Protein AF-A0A968QUD0-F1 (afdb_monomer)

Mean predicted aligned error: 4.98 Å

Nearest PDB structures (foldseek):
  7tpj-assembly1_B  TM=6.759E-01  e=3.567E-02  Cupriavidus metallidurans

Structure (mmCIF, N/CA/C/O backbone):
data_AF-A0A968QUD0-F1
#
_entry.id   AF-A0A968QUD0-F1
#
loop_
_atom_site.group_PDB
_atom_site.id
_atom_site.type_symbol
_atom_site.label_atom_id
_atom_site.label_alt_id
_atom_site.label_comp_id
_atom_site.label_asym_id
_atom_site.label_entity_id
_atom_site.label_seq_id
_atom_site.pdbx_PDB_ins_code
_atom_site.Cartn_x
_atom_site.Cartn_y
_atom_site.Cartn_z
_atom_site.occupancy
_atom_site.B_iso_or_equiv
_atom_site.auth_seq_id
_atom_site.auth_comp_id
_atom_site.auth_asym_id
_atom_site.auth_atom_id
_atom_site.pdbx_PDB_model_num
ATOM 1 N N . MET A 1 1 ? 28.533 14.415 1.002 1.00 50.03 1 MET A N 1
ATOM 2 C CA . MET A 1 1 ? 27.430 14.114 1.948 1.00 50.03 1 MET A CA 1
ATOM 3 C C . MET A 1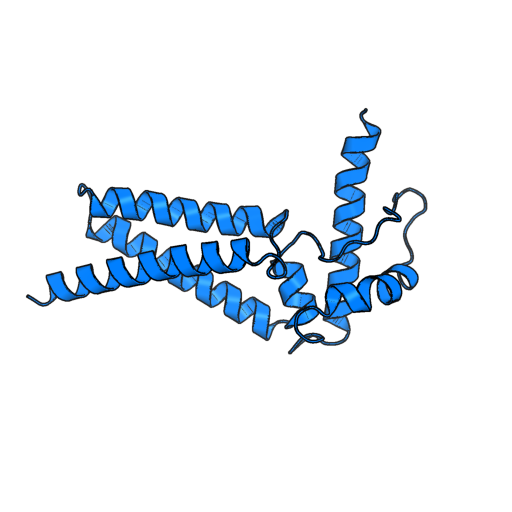 1 ? 26.073 14.521 1.366 1.00 50.03 1 MET A C 1
ATOM 5 O O . MET A 1 1 ? 25.171 13.699 1.386 1.00 50.03 1 MET A O 1
ATOM 9 N N . LEU A 1 2 ? 25.957 15.706 0.745 1.00 53.25 2 LEU A N 1
ATOM 10 C CA . LEU A 1 2 ? 24.760 16.147 0.001 1.00 53.25 2 LEU A CA 1
ATOM 11 C C . LEU A 1 2 ? 24.382 15.246 -1.196 1.00 53.25 2 LEU A C 1
ATOM 13 O O . LEU A 1 2 ? 23.203 14.974 -1.390 1.00 53.25 2 LEU A O 1
ATOM 17 N N . SER A 1 3 ? 25.363 14.692 -1.923 1.00 53.94 3 SER A N 1
ATOM 18 C CA . SER A 1 3 ? 25.121 13.777 -3.058 1.00 53.94 3 SER A CA 1
ATOM 19 C C . SER A 1 3 ? 24.382 12.486 -2.680 1.00 53.94 3 SER A C 1
ATOM 21 O O . SER A 1 3 ? 23.612 11.950 -3.471 1.00 53.94 3 SER A O 1
ATOM 23 N N . LYS A 1 4 ? 24.558 11.998 -1.443 1.00 53.47 4 LYS A N 1
ATOM 24 C CA . LYS A 1 4 ? 23.835 10.814 -0.954 1.00 53.47 4 LYS A CA 1
ATOM 25 C C . LYS A 1 4 ? 22.348 11.107 -0.754 1.00 53.47 4 LYS A C 1
ATOM 27 O O . LYS A 1 4 ? 21.528 10.239 -1.020 1.00 53.47 4 LYS A O 1
ATOM 32 N N . PHE A 1 5 ? 21.993 12.317 -0.317 1.00 55.78 5 PHE A N 1
ATOM 33 C CA . PHE A 1 5 ? 20.594 12.703 -0.129 1.00 55.78 5 PHE A CA 1
ATOM 34 C C . PHE A 1 5 ? 19.871 12.896 -1.459 1.00 55.78 5 PHE A C 1
ATOM 36 O O . PHE A 1 5 ? 18.734 12.455 -1.589 1.00 55.78 5 PHE A O 1
ATOM 43 N N . THR A 1 6 ? 20.527 13.484 -2.460 1.00 56.50 6 THR A N 1
ATOM 44 C CA . THR A 1 6 ? 19.947 13.614 -3.805 1.00 56.50 6 THR A CA 1
ATOM 45 C C . THR A 1 6 ? 19.797 12.252 -4.489 1.00 56.50 6 THR A C 1
ATOM 47 O O . THR A 1 6 ? 18.758 11.994 -5.091 1.00 56.50 6 THR A O 1
ATOM 50 N N . GLY A 1 7 ? 20.773 11.352 -4.318 1.00 60.28 7 GLY A N 1
ATOM 51 C CA . GLY A 1 7 ? 20.775 10.023 -4.942 1.00 60.28 7 GLY A CA 1
ATOM 52 C C . GLY A 1 7 ? 19.692 9.061 -4.431 1.00 60.28 7 GLY A C 1
ATOM 53 O O . GLY A 1 7 ? 19.195 8.232 -5.193 1.00 60.28 7 GLY A O 1
ATOM 54 N N . ILE A 1 8 ? 19.274 9.163 -3.160 1.00 63.91 8 ILE A N 1
ATOM 55 C CA . ILE A 1 8 ? 18.245 8.268 -2.587 1.00 63.91 8 ILE A CA 1
ATOM 56 C C . ILE A 1 8 ? 16.893 8.468 -3.280 1.00 63.91 8 ILE A C 1
ATOM 58 O O . ILE A 1 8 ? 16.220 7.495 -3.627 1.00 63.91 8 ILE A O 1
ATOM 62 N N . TRP A 1 9 ? 16.495 9.723 -3.490 1.00 64.88 9 TRP A N 1
ATOM 63 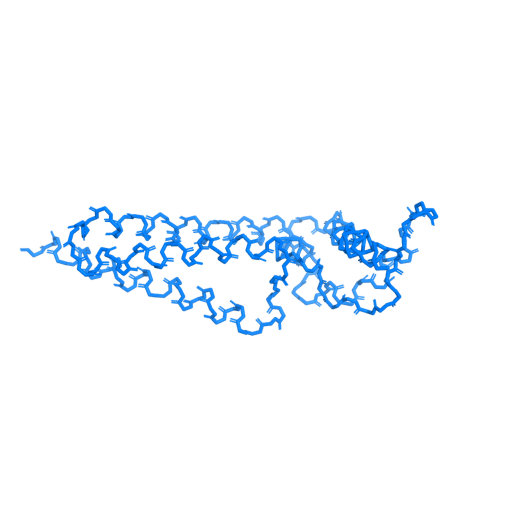C CA . TRP A 1 9 ? 15.208 10.046 -4.102 1.00 64.88 9 TRP A CA 1
ATOM 64 C C . TRP A 1 9 ? 15.192 9.717 -5.595 1.00 64.88 9 TRP A C 1
ATOM 66 O O . TRP A 1 9 ? 14.224 9.122 -6.066 1.00 64.88 9 TRP A O 1
ATOM 76 N N . THR A 1 10 ? 16.270 10.014 -6.330 1.00 70.81 10 THR A N 1
ATOM 77 C CA . THR A 1 10 ? 16.370 9.664 -7.758 1.00 70.81 10 THR A CA 1
ATOM 78 C C . THR A 1 10 ? 16.332 8.154 -7.973 1.00 70.81 10 THR A C 1
ATOM 80 O O . THR A 1 10 ? 15.644 7.682 -8.874 1.00 70.81 10 THR A O 1
ATOM 83 N N . THR A 1 11 ? 16.975 7.387 -7.092 1.00 79.38 11 THR A N 1
ATOM 84 C CA . THR A 1 11 ? 16.986 5.921 -7.151 1.00 79.38 11 THR A CA 1
ATOM 85 C C . THR A 1 11 ? 15.590 5.321 -6.939 1.00 79.38 11 THR A C 1
ATOM 87 O O . THR A 1 11 ? 15.153 4.480 -7.724 1.00 79.38 11 THR A O 1
ATOM 90 N N . ARG A 1 12 ? 14.837 5.784 -5.928 1.00 87.75 12 ARG A N 1
ATOM 91 C CA . ARG A 1 12 ? 13.465 5.298 -5.673 1.00 87.75 12 ARG A CA 1
ATOM 92 C C . ARG A 1 12 ? 12.507 5.650 -6.811 1.00 87.75 12 ARG A C 1
ATOM 94 O O . ARG A 1 12 ? 11.694 4.815 -7.197 1.00 87.75 12 ARG A O 1
ATOM 101 N N . LEU A 1 13 ? 12.642 6.842 -7.398 1.00 89.25 13 LEU A N 1
ATOM 102 C CA . LEU A 1 13 ? 11.854 7.232 -8.570 1.00 89.25 13 LEU A CA 1
ATOM 103 C C . LEU A 1 13 ? 12.084 6.286 -9.754 1.00 89.25 13 LEU A C 1
ATOM 105 O O . LEU A 1 13 ? 11.121 5.918 -10.423 1.00 89.25 13 LEU A O 1
ATOM 109 N N . VAL A 1 14 ? 13.323 5.842 -9.992 1.00 91.62 14 VAL A N 1
ATOM 110 C CA . VAL A 1 14 ? 13.614 4.844 -11.035 1.00 91.62 14 VAL A CA 1
ATOM 111 C C . VAL A 1 14 ? 12.882 3.533 -10.753 1.00 91.62 14 VAL A C 1
ATOM 113 O O . VAL A 1 14 ? 12.270 2.975 -11.661 1.00 91.62 14 VAL A O 1
ATOM 116 N N . TYR A 1 15 ? 12.861 3.066 -9.505 1.00 94.06 15 TYR A N 1
ATOM 117 C CA . TYR A 1 15 ? 12.124 1.855 -9.132 1.00 94.06 15 TYR A CA 1
ATOM 118 C C . TYR A 1 15 ? 10.614 1.993 -9.362 1.00 94.06 1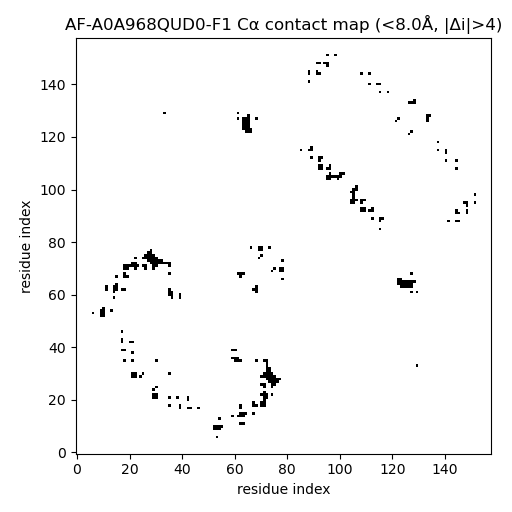5 TYR A C 1
ATOM 120 O O . TYR A 1 15 ? 9.971 1.081 -9.883 1.00 94.06 15 TYR A O 1
ATOM 128 N N . TRP A 1 16 ? 10.045 3.158 -9.051 1.00 95.38 16 TRP A N 1
ATOM 129 C CA . TRP A 1 16 ? 8.629 3.435 -9.299 1.00 95.38 16 TRP A CA 1
ATOM 130 C C . TRP A 1 16 ? 8.317 3.514 -10.793 1.00 95.38 16 TRP A C 1
ATOM 132 O O . TRP A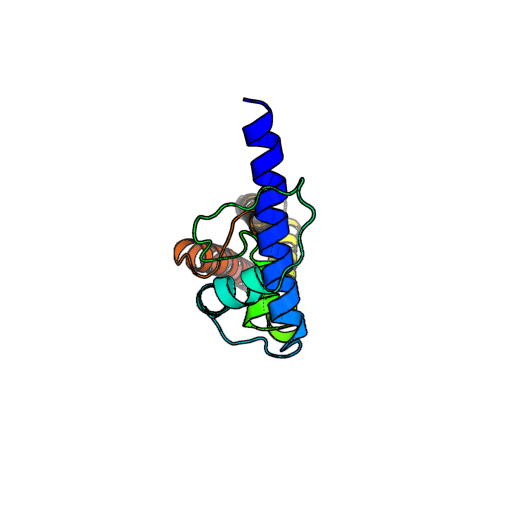 1 16 ? 7.290 3.002 -11.229 1.00 95.38 16 TRP A O 1
ATOM 142 N N . LEU A 1 17 ? 9.217 4.085 -11.599 1.00 95.12 17 LEU A N 1
ATOM 143 C CA . LEU A 1 17 ? 9.091 4.093 -13.058 1.00 95.12 17 LEU A CA 1
ATOM 144 C C . LEU A 1 17 ? 9.148 2.677 -13.643 1.00 95.12 17 LEU A C 1
ATOM 146 O O . LEU A 1 17 ? 8.390 2.373 -14.564 1.00 95.12 17 LEU A O 1
ATOM 150 N N . ILE A 1 18 ? 10.003 1.804 -13.107 1.00 95.88 18 ILE A N 1
ATOM 151 C CA . ILE A 1 18 ? 10.055 0.388 -13.495 1.00 95.88 18 ILE A CA 1
ATOM 152 C C . ILE A 1 18 ? 8.725 -0.298 -13.166 1.00 95.88 18 ILE A C 1
ATOM 154 O O . ILE A 1 18 ? 8.125 -0.897 -14.057 1.00 95.88 18 ILE A O 1
ATOM 158 N N . ALA A 1 19 ? 8.232 -0.160 -11.930 1.00 97.56 19 ALA A N 1
ATOM 159 C CA . ALA A 1 19 ? 6.942 -0.717 -11.512 1.00 97.56 19 ALA A CA 1
ATOM 160 C C . ALA A 1 19 ? 5.799 -0.220 -12.407 1.00 97.56 19 ALA A C 1
ATOM 162 O O . ALA A 1 19 ? 4.987 -1.008 -12.886 1.00 97.56 19 ALA A O 1
ATOM 163 N N . TRP A 1 20 ? 5.790 1.078 -12.716 1.00 97.94 20 TRP A N 1
ATOM 164 C CA . TRP A 1 20 ? 4.817 1.683 -13.615 1.00 97.94 20 TRP A CA 1
ATOM 165 C C . TRP A 1 20 ? 4.865 1.080 -15.023 1.00 97.94 20 TRP A C 1
ATOM 167 O O . TRP A 1 20 ? 3.828 0.779 -15.608 1.00 97.94 20 TRP A O 1
ATOM 177 N N . LYS A 1 21 ? 6.060 0.850 -15.580 1.00 97.69 21 LYS A N 1
ATOM 178 C CA . LYS A 1 21 ? 6.202 0.202 -16.893 1.00 97.69 21 LYS A CA 1
ATOM 179 C C . LYS A 1 21 ? 5.746 -1.258 -16.880 1.00 97.69 21 LYS A C 1
ATOM 181 O O . LYS A 1 21 ? 5.148 -1.686 -17.863 1.00 97.69 21 LYS A O 1
ATOM 186 N N . ILE A 1 22 ? 5.993 -1.992 -15.793 1.00 98.00 22 ILE A N 1
ATOM 187 C CA . ILE A 1 22 ? 5.473 -3.356 -15.610 1.00 98.00 22 ILE A CA 1
ATOM 188 C C . ILE A 1 22 ? 3.939 -3.332 -15.564 1.00 98.00 22 ILE A C 1
ATOM 190 O O . ILE A 1 22 ? 3.296 -4.089 -16.288 1.00 98.00 22 ILE A O 1
ATOM 194 N N . PHE A 1 23 ? 3.351 -2.417 -14.788 1.00 98.44 23 PHE A N 1
ATOM 195 C CA . PHE A 1 23 ? 1.900 -2.221 -14.717 1.00 98.44 23 PHE A CA 1
ATOM 196 C C . PHE A 1 23 ? 1.284 -1.953 -16.095 1.00 98.44 23 PHE A C 1
ATOM 198 O O . PHE A 1 23 ? 0.316 -2.610 -16.470 1.00 98.44 23 PHE A O 1
ATOM 205 N N . LEU A 1 24 ? 1.863 -1.038 -16.882 1.00 98.00 24 LEU A N 1
ATOM 206 C CA . LEU A 1 24 ? 1.344 -0.699 -18.212 1.00 98.00 24 LEU A CA 1
ATOM 207 C C . LEU A 1 24 ? 1.314 -1.892 -19.182 1.00 98.00 24 LEU A C 1
ATOM 209 O O . LEU A 1 24 ? 0.542 -1.869 -20.137 1.00 98.00 24 LEU A O 1
ATOM 213 N N . ASN A 1 25 ? 2.128 -2.925 -18.951 1.00 97.69 25 ASN A N 1
ATOM 214 C CA . ASN A 1 25 ? 2.106 -4.145 -19.755 1.00 97.69 25 ASN A CA 1
ATOM 215 C C . ASN A 1 25 ? 0.927 -5.070 -19.402 1.00 97.69 25 ASN A C 1
ATOM 217 O O . ASN A 1 25 ? 0.419 -5.764 -20.279 1.00 97.69 25 ASN A O 1
ATOM 221 N N . SER A 1 26 ? 0.488 -5.076 -18.140 1.00 97.25 26 SER A N 1
ATOM 222 C CA . SER A 1 26 ? -0.590 -5.943 -17.642 1.00 97.25 26 SER A CA 1
ATOM 223 C C . SER A 1 26 ? -1.484 -5.196 -16.633 1.00 97.25 26 SER A C 1
ATOM 225 O O . SER A 1 26 ? -1.466 -5.504 -15.443 1.00 97.25 26 SER A O 1
ATOM 227 N N . PRO A 1 27 ? -2.292 -4.210 -17.064 1.00 98.12 27 PRO A N 1
ATOM 228 C CA . PRO A 1 27 ? -2.891 -3.232 -16.149 1.00 98.12 27 PRO A CA 1
ATOM 229 C C . PRO A 1 27 ? -4.011 -3.780 -15.254 1.00 98.12 27 PRO A C 1
ATOM 231 O O . PRO A 1 27 ? -4.278 -3.228 -14.188 1.00 98.12 27 PRO A O 1
ATOM 234 N N . PHE A 1 28 ? -4.693 -4.851 -15.664 1.00 97.88 28 PHE A N 1
ATOM 235 C CA . PHE A 1 28 ? -5.862 -5.350 -14.935 1.00 97.88 28 PHE A CA 1
ATOM 236 C C . PHE A 1 28 ? -5.486 -6.250 -13.759 1.00 97.88 28 PHE A C 1
ATOM 238 O O . PHE A 1 28 ? -5.752 -5.895 -12.614 1.00 97.88 28 PHE A O 1
ATOM 245 N N . LEU A 1 29 ? -4.858 -7.391 -14.056 1.00 97.25 29 LEU A N 1
ATOM 246 C CA . LEU A 1 29 ? -4.481 -8.415 -13.075 1.00 97.25 29 LEU A CA 1
ATOM 247 C C . LEU A 1 29 ? -2.992 -8.381 -12.711 1.00 97.25 29 LEU A C 1
ATOM 249 O O . LEU A 1 29 ? -2.547 -9.191 -11.904 1.00 97.25 29 LEU A O 1
ATOM 253 N N . GLY A 1 30 ? -2.223 -7.461 -13.299 1.00 97.81 30 GLY A N 1
ATOM 254 C CA . GLY A 1 30 ? -0.785 -7.387 -13.093 1.00 97.81 30 GLY A CA 1
ATOM 255 C C . GLY A 1 30 ? -0.031 -8.527 -13.767 1.00 97.81 30 GLY A C 1
ATOM 256 O O . GLY A 1 30 ? -0.545 -9.240 -14.631 1.00 97.81 30 GLY A O 1
ATOM 257 N N . SER A 1 31 ? 1.236 -8.659 -13.394 1.00 97.69 31 SER A N 1
ATOM 258 C CA . SER A 1 31 ? 2.142 -9.681 -13.925 1.00 97.69 31 SER A CA 1
ATOM 259 C C . SER A 1 31 ? 2.252 -10.937 -13.047 1.00 97.69 31 SER A C 1
ATOM 261 O O . SER A 1 31 ? 2.928 -11.879 -13.448 1.00 97.69 31 SER A O 1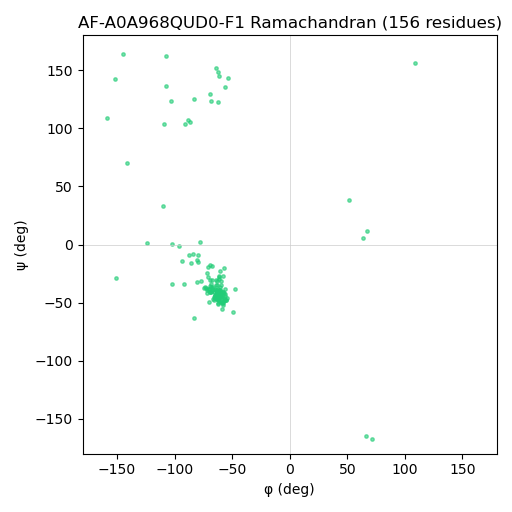
ATOM 263 N N . GLY A 1 32 ? 1.563 -10.974 -11.904 1.00 96.69 32 GLY A N 1
ATOM 264 C CA . GLY A 1 32 ? 1.598 -12.036 -10.896 1.00 96.69 32 GLY A CA 1
ATOM 265 C C . GLY A 1 32 ? 2.314 -11.601 -9.604 1.00 96.69 32 GLY A C 1
ATOM 266 O O . GLY A 1 32 ? 3.144 -10.698 -9.644 1.00 96.69 32 GLY A O 1
ATOM 267 N N . PRO A 1 33 ? 2.035 -12.219 -8.440 1.00 94.06 33 PRO A N 1
ATOM 268 C CA . PRO A 1 33 ? 2.757 -11.918 -7.200 1.00 94.06 33 PRO A CA 1
ATOM 269 C C . PRO A 1 33 ? 4.260 -12.233 -7.288 1.00 94.06 33 PRO A C 1
ATOM 271 O O . PRO A 1 33 ? 4.644 -13.234 -7.891 1.00 94.06 33 PRO A O 1
ATOM 274 N N . HIS A 1 34 ? 5.096 -11.425 -6.627 1.00 93.12 34 HIS A N 1
ATOM 275 C CA . HIS A 1 34 ? 6.568 -11.513 -6.584 1.00 93.12 34 HIS A CA 1
ATOM 276 C C . HIS A 1 34 ? 7.304 -11.307 -7.924 1.00 93.12 34 HIS A C 1
ATOM 278 O O . HIS A 1 34 ? 8.535 -11.446 -7.988 1.00 93.12 34 HIS A O 1
ATOM 284 N N . THR A 1 35 ? 6.609 -10.958 -9.006 1.00 96.56 35 THR A N 1
ATOM 285 C CA . THR A 1 35 ? 7.222 -10.839 -10.336 1.00 96.56 35 THR A CA 1
ATOM 286 C C . THR A 1 35 ? 7.986 -9.543 -10.555 1.00 96.56 35 THR A C 1
ATOM 288 O O . THR A 1 35 ? 8.795 -9.492 -11.486 1.00 96.56 35 THR A O 1
ATOM 291 N N . TYR A 1 36 ? 7.812 -8.513 -9.715 1.00 97.38 36 TYR A N 1
ATOM 292 C CA . TYR A 1 36 ? 8.579 -7.272 -9.848 1.00 97.38 36 TYR A CA 1
ATOM 293 C C . TYR A 1 36 ? 10.082 -7.570 -9.845 1.00 97.38 36 TYR A C 1
ATOM 295 O O . TYR A 1 36 ? 10.812 -7.116 -10.724 1.00 97.38 36 TYR A O 1
ATOM 303 N N . SER A 1 37 ? 10.526 -8.408 -8.905 1.00 95.19 37 SER A N 1
ATOM 304 C CA . SER A 1 37 ? 11.924 -8.817 -8.753 1.00 95.19 37 SER A CA 1
ATOM 305 C C . SER A 1 37 ? 12.486 -9.484 -10.021 1.00 95.19 37 SER A C 1
ATOM 307 O O . SER A 1 37 ? 13.601 -9.186 -10.448 1.00 95.19 37 SER A O 1
ATOM 309 N N . THR A 1 38 ? 11.693 -10.338 -10.674 1.00 95.75 38 THR A N 1
ATOM 310 C CA . THR A 1 38 ? 12.068 -11.047 -11.906 1.00 95.75 38 THR A CA 1
ATOM 311 C C . THR A 1 38 ? 12.092 -10.116 -13.119 1.00 95.75 38 THR A C 1
ATOM 313 O O . THR A 1 38 ? 12.952 -10.234 -13.992 1.00 95.75 38 THR A O 1
ATOM 316 N N . LEU A 1 39 ? 11.156 -9.169 -13.184 1.00 96.50 39 LEU A N 1
ATOM 317 C CA . LEU A 1 39 ? 11.006 -8.247 -14.310 1.00 96.50 39 LEU A CA 1
ATOM 318 C C . LEU A 1 39 ? 11.898 -7.004 -14.195 1.00 96.50 39 LEU A C 1
ATOM 320 O O . LEU A 1 39 ? 12.137 -6.338 -15.206 1.00 96.50 39 LEU A O 1
ATOM 324 N N . TYR A 1 40 ? 12.432 -6.720 -13.005 1.00 95.06 40 TYR A N 1
ATOM 325 C CA . TYR A 1 40 ? 13.210 -5.523 -12.695 1.00 95.06 40 TYR A CA 1
ATOM 326 C C . TYR A 1 40 ? 14.316 -5.250 -13.718 1.00 95.06 40 TYR A C 1
ATOM 328 O O . TYR A 1 40 ? 14.302 -4.203 -14.361 1.00 95.06 40 TYR A O 1
ATOM 336 N N . THR A 1 41 ? 15.241 -6.192 -13.930 1.00 92.94 41 THR A N 1
ATOM 337 C CA . THR A 1 41 ? 16.386 -5.997 -14.839 1.00 92.94 41 THR A CA 1
ATOM 338 C C . THR A 1 41 ? 15.934 -5.778 -16.283 1.00 92.94 41 THR A C 1
ATOM 340 O O . THR A 1 41 ? 16.440 -4.892 -16.972 1.00 92.94 41 THR A O 1
ATOM 343 N N . THR A 1 42 ? 14.930 -6.535 -16.731 1.00 94.69 42 THR A N 1
ATOM 344 C CA . THR A 1 42 ? 14.373 -6.424 -18.085 1.00 94.69 42 THR A CA 1
ATOM 345 C C . THR A 1 42 ? 13.792 -5.038 -18.340 1.00 94.69 42 THR A C 1
ATOM 347 O O . THR A 1 42 ? 14.032 -4.452 -19.394 1.00 94.69 42 THR A O 1
ATOM 350 N N . TYR A 1 43 ? 13.032 -4.496 -17.389 1.00 94.75 43 TYR A N 1
ATOM 351 C CA . TYR A 1 43 ? 12.413 -3.179 -17.534 1.00 94.75 43 TYR A CA 1
ATOM 352 C C . TYR A 1 43 ? 13.380 -2.032 -17.235 1.00 94.75 43 TYR A C 1
ATOM 354 O O . TYR A 1 43 ? 13.311 -1.011 -17.915 1.00 94.75 43 TYR A O 1
ATOM 362 N N . LYS A 1 44 ? 14.335 -2.214 -16.314 1.00 92.38 44 LYS A N 1
ATOM 363 C CA . LYS A 1 44 ? 15.444 -1.278 -16.074 1.00 92.38 44 LYS A CA 1
ATOM 364 C C . LYS A 1 44 ? 16.228 -1.017 -17.361 1.00 92.38 44 LYS A C 1
ATOM 366 O O . LYS A 1 44 ? 16.423 0.136 -17.723 1.00 92.38 44 LYS A O 1
ATOM 371 N N . ASN A 1 45 ? 16.588 -2.068 -18.099 1.00 90.50 45 ASN A N 1
ATOM 372 C CA . ASN A 1 45 ? 17.349 -1.947 -19.349 1.00 90.50 45 ASN A CA 1
ATOM 373 C C . ASN A 1 45 ? 16.553 -1.309 -20.501 1.00 90.50 45 ASN A C 1
ATOM 375 O O . ASN A 1 45 ? 17.143 -0.852 -21.476 1.00 90.50 45 ASN A O 1
ATOM 379 N N . LYS A 1 46 ? 15.219 -1.269 -20.401 1.00 90.94 46 LYS A N 1
ATOM 380 C CA . LYS A 1 46 ? 14.337 -0.597 -21.371 1.00 90.94 46 LYS A CA 1
ATOM 381 C C . LYS A 1 46 ? 14.115 0.885 -21.056 1.00 90.94 46 LYS A C 1
ATOM 383 O O . LYS A 1 46 ? 13.493 1.582 -21.857 1.00 90.94 46 LYS A O 1
ATOM 388 N N . LEU A 1 47 ? 14.550 1.373 -19.892 1.00 88.31 47 LEU A N 1
ATOM 389 C CA . LEU A 1 47 ? 14.369 2.770 -19.511 1.00 88.31 47 LEU A CA 1
ATOM 390 C C . LEU A 1 47 ? 15.469 3.648 -20.107 1.00 88.31 47 LEU A C 1
ATOM 392 O O . LEU A 1 47 ? 16.654 3.453 -19.855 1.00 88.31 47 LEU A O 1
ATOM 396 N N . TYR A 1 48 ? 15.052 4.683 -20.832 1.00 86.56 48 TYR A N 1
ATOM 397 C CA . TYR A 1 48 ? 15.924 5.788 -21.212 1.00 86.56 48 TYR A CA 1
ATOM 398 C C . TYR A 1 48 ? 15.892 6.837 -20.104 1.00 86.56 48 TYR A C 1
ATOM 400 O O . TYR A 1 48 ? 14.889 7.531 -19.929 1.00 86.56 48 TYR A O 1
ATOM 408 N N . LEU A 1 49 ? 16.980 6.935 -19.342 1.00 83.25 49 LEU A N 1
ATOM 409 C CA . LEU A 1 49 ? 17.113 7.892 -18.247 1.00 83.25 49 LEU A CA 1
ATOM 410 C C . LEU A 1 49 ? 18.088 9.014 -18.639 1.00 83.25 49 LEU A C 1
ATOM 412 O O . LEU A 1 49 ? 19.139 8.736 -19.223 1.00 83.25 49 LEU A O 1
ATOM 416 N N . PRO A 1 50 ? 17.767 10.286 -18.342 1.00 81.12 50 PRO A N 1
ATOM 417 C CA . PRO A 1 50 ? 18.718 11.381 -18.477 1.00 81.12 50 PRO A CA 1
ATOM 418 C C . PRO A 1 50 ? 20.022 11.108 -17.715 1.00 81.12 50 PRO A C 1
ATOM 420 O O . PRO A 1 50 ? 19.990 10.584 -16.606 1.00 81.12 50 PRO A O 1
ATOM 423 N N . LYS A 1 51 ? 21.167 11.537 -18.266 1.00 79.31 51 LYS A N 1
ATOM 424 C CA . LYS A 1 51 ? 22.510 11.287 -17.693 1.00 79.31 51 LYS A CA 1
ATOM 425 C C . LYS A 1 51 ? 22.713 11.792 -16.257 1.00 79.31 51 LYS A C 1
ATOM 427 O O . LYS A 1 51 ? 23.641 11.355 -15.594 1.00 79.31 51 LYS A O 1
ATOM 432 N N . TRP A 1 52 ? 21.890 12.735 -15.801 1.00 77.88 52 TRP A N 1
ATOM 433 C CA . TRP A 1 52 ? 21.948 13.288 -14.446 1.00 77.88 52 TRP A CA 1
ATOM 434 C C . TRP A 1 52 ? 21.198 12.437 -13.408 1.00 77.88 52 TRP A C 1
ATOM 436 O O . TRP A 1 52 ? 21.288 12.719 -12.216 1.00 77.88 52 TRP A O 1
ATOM 446 N N . ILE A 1 53 ? 20.453 11.412 -13.839 1.00 76.69 53 ILE A N 1
ATOM 447 C CA . ILE A 1 53 ? 19.821 10.446 -12.942 1.00 76.69 53 ILE A CA 1
ATOM 448 C C . ILE A 1 53 ? 20.831 9.342 -12.651 1.00 76.69 53 ILE A C 1
ATOM 450 O O . ILE A 1 53 ? 21.079 8.472 -13.485 1.00 76.69 53 ILE A O 1
ATOM 454 N N . GLU A 1 54 ? 21.392 9.364 -11.445 1.00 71.75 54 GLU A N 1
ATOM 455 C CA . GLU A 1 54 ? 22.149 8.227 -10.934 1.00 71.75 54 GLU A CA 1
ATOM 456 C C . GLU A 1 54 ? 21.193 7.061 -10.676 1.00 71.75 54 GLU A C 1
ATOM 458 O O . GLU A 1 54 ? 20.206 7.188 -9.943 1.00 71.75 54 GLU A O 1
ATOM 463 N N . VAL A 1 55 ? 21.491 5.928 -11.307 1.00 73.94 55 VAL A N 1
ATOM 464 C CA . VAL A 1 55 ? 20.775 4.675 -11.104 1.00 73.94 55 VAL A CA 1
ATOM 465 C C . VAL A 1 55 ? 21.632 3.800 -10.219 1.00 73.94 55 VAL A C 1
ATOM 467 O O . VAL A 1 55 ? 22.768 3.488 -10.565 1.00 73.94 55 VAL A O 1
ATOM 470 N N . ASP A 1 56 ? 21.075 3.364 -9.099 1.00 75.75 56 ASP A N 1
ATOM 471 C CA . ASP A 1 56 ? 21.727 2.355 -8.281 1.00 75.75 56 ASP A CA 1
ATOM 472 C C . ASP A 1 56 ? 21.877 1.056 -9.090 1.00 75.75 56 ASP A C 1
ATOM 474 O O . ASP A 1 56 ? 20.914 0.495 -9.635 1.00 75.75 56 ASP A O 1
ATOM 478 N N . GLU A 1 57 ? 23.117 0.592 -9.228 1.00 76.44 57 GLU A N 1
ATOM 479 C CA . GLU A 1 57 ? 23.416 -0.656 -9.927 1.00 76.44 57 GLU A CA 1
ATOM 480 C C . GLU A 1 57 ? 22.965 -1.880 -9.133 1.00 76.44 57 GLU A C 1
ATOM 482 O O . GLU A 1 57 ? 22.749 -2.942 -9.720 1.00 76.44 57 GLU A O 1
ATOM 487 N N . ARG A 1 58 ? 22.744 -1.729 -7.822 1.00 81.06 58 ARG A N 1
ATOM 488 C CA . ARG A 1 58 ? 22.264 -2.812 -6.971 1.00 81.06 58 ARG A CA 1
ATOM 489 C C . ARG A 1 58 ? 20.881 -3.285 -7.412 1.00 81.06 58 ARG A C 1
ATOM 491 O O . ARG A 1 58 ? 20.036 -2.542 -7.919 1.00 81.06 58 ARG A O 1
ATOM 498 N N . PHE A 1 59 ? 20.658 -4.573 -7.198 1.00 84.62 59 PHE A N 1
ATOM 499 C CA . PHE A 1 59 ? 19.363 -5.191 -7.411 1.00 84.62 59 PHE A CA 1
ATOM 500 C C . PHE A 1 59 ? 18.362 -4.698 -6.359 1.00 84.62 59 PHE A C 1
ATOM 502 O O . PHE A 1 59 ? 18.644 -4.755 -5.161 1.00 84.62 59 PHE A O 1
ATOM 509 N N . ALA A 1 60 ? 17.195 -4.239 -6.814 1.00 89.94 60 ALA A N 1
ATOM 510 C CA . ALA A 1 60 ? 16.090 -3.820 -5.962 1.00 89.94 60 ALA A CA 1
ATOM 511 C C . ALA A 1 60 ? 14.953 -4.851 -6.074 1.00 89.94 60 ALA A C 1
ATOM 513 O O . ALA A 1 60 ? 14.249 -4.864 -7.083 1.00 89.94 60 ALA A O 1
ATOM 514 N N . PRO A 1 61 ? 14.771 -5.733 -5.076 1.00 92.94 61 PRO A N 1
ATOM 515 C CA . PRO A 1 61 ? 13.759 -6.790 -5.140 1.00 92.94 61 PRO A CA 1
ATOM 516 C C . PRO A 1 61 ? 12.308 -6.289 -5.110 1.00 92.94 61 PRO A C 1
ATOM 518 O O . PRO A 1 61 ? 11.421 -7.031 -5.514 1.00 92.94 61 PRO A O 1
ATOM 521 N N . TRP A 1 62 ? 12.057 -5.052 -4.670 1.00 95.75 62 TRP A N 1
ATOM 522 C CA . TRP A 1 62 ? 10.740 -4.401 -4.673 1.00 95.75 62 TRP A CA 1
ATOM 523 C C . TRP A 1 62 ? 10.890 -2.892 -4.947 1.00 95.75 62 TRP A C 1
ATOM 525 O O . TRP A 1 62 ? 11.992 -2.351 -4.812 1.00 95.75 62 TRP A O 1
ATOM 535 N N . PRO A 1 63 ? 9.814 -2.170 -5.316 1.00 95.81 63 PRO A N 1
ATOM 536 C CA . PRO A 1 63 ? 9.908 -0.759 -5.697 1.00 95.81 63 PRO A CA 1
ATOM 537 C C . PRO A 1 63 ? 10.041 0.218 -4.520 1.00 95.81 63 PRO A C 1
ATOM 539 O O . PRO A 1 63 ? 10.059 1.429 -4.720 1.00 95.81 63 PRO A O 1
ATOM 542 N N . HIS A 1 64 ? 10.110 -0.284 -3.287 1.00 95.44 64 HIS A N 1
ATOM 543 C CA . HIS A 1 64 ? 10.005 0.507 -2.058 1.00 95.44 64 HIS A CA 1
ATOM 544 C C . HIS A 1 64 ? 8.772 1.426 -2.023 1.00 95.44 64 HIS A C 1
ATOM 546 O O . HIS A 1 64 ? 8.838 2.575 -1.599 1.00 95.44 64 HIS A O 1
ATOM 552 N N . ASN A 1 65 ? 7.653 0.928 -2.534 1.00 97.38 65 ASN A N 1
ATOM 553 C CA . ASN A 1 65 ? 6.343 1.551 -2.449 1.00 97.38 65 ASN A CA 1
ATOM 554 C C . ASN A 1 65 ? 5.327 0.434 -2.667 1.00 97.38 65 ASN A C 1
ATOM 556 O O . ASN A 1 65 ? 5.207 -0.091 -3.776 1.00 97.38 65 ASN A O 1
ATOM 560 N N . LEU A 1 66 ? 4.624 0.056 -1.604 1.00 98.31 66 LEU A N 1
ATOM 561 C CA . LEU A 1 66 ? 3.718 -1.087 -1.606 1.00 98.31 66 LEU A CA 1
ATOM 562 C C . LEU A 1 66 ? 2.603 -0.918 -2.644 1.00 98.31 66 LEU A C 1
ATOM 564 O O . LEU A 1 66 ? 2.190 -1.886 -3.272 1.00 98.31 66 LEU A O 1
ATOM 568 N N . TYR A 1 67 ? 2.135 0.310 -2.872 1.00 98.44 67 TYR A N 1
ATOM 569 C CA . TYR A 1 67 ? 1.093 0.568 -3.864 1.00 98.44 67 TYR A CA 1
ATOM 570 C C . TYR A 1 67 ? 1.603 0.332 -5.285 1.00 98.44 67 TYR A C 1
ATOM 572 O O . TYR A 1 67 ? 0.895 -0.265 -6.088 1.00 98.44 67 TYR A O 1
ATOM 580 N N . MET A 1 68 ? 2.840 0.741 -5.587 1.00 98.25 68 MET A N 1
ATOM 581 C CA . MET A 1 68 ? 3.477 0.466 -6.881 1.00 98.25 68 MET A CA 1
ATOM 582 C C . MET A 1 68 ? 3.790 -1.022 -7.067 1.00 98.25 68 MET A C 1
ATOM 584 O O . MET A 1 68 ? 3.641 -1.533 -8.173 1.00 98.25 68 MET A O 1
ATOM 588 N N . GLU A 1 69 ? 4.190 -1.717 -5.999 1.00 98.38 69 GLU A N 1
ATOM 589 C CA . GLU A 1 69 ? 4.392 -3.173 -5.999 1.00 98.38 69 GLU A CA 1
ATOM 590 C C . GLU A 1 69 ? 3.093 -3.891 -6.375 1.00 98.38 69 GLU A C 1
ATOM 592 O O . GLU A 1 69 ? 3.044 -4.602 -7.376 1.00 98.38 69 GLU A O 1
ATOM 597 N N . ILE A 1 70 ? 2.011 -3.614 -5.644 1.00 98.44 70 ILE A N 1
ATOM 598 C CA . ILE A 1 70 ? 0.694 -4.202 -5.903 1.00 98.44 70 ILE A CA 1
ATOM 599 C C . ILE A 1 70 ? 0.177 -3.822 -7.288 1.00 98.44 70 ILE A C 1
ATOM 601 O O . ILE A 1 70 ? -0.380 -4.667 -7.981 1.00 98.44 70 ILE A O 1
ATOM 605 N N . LEU A 1 71 ? 0.389 -2.585 -7.733 1.00 98.25 71 LEU A N 1
ATOM 606 C CA . LEU A 1 71 ? -0.043 -2.150 -9.056 1.00 98.25 71 LEU A CA 1
ATOM 607 C C . LEU A 1 71 ? 0.704 -2.889 -10.183 1.00 98.25 71 LEU A C 1
ATOM 609 O O . LEU A 1 71 ? 0.082 -3.289 -11.164 1.00 98.25 71 LEU A O 1
ATOM 613 N N . ALA A 1 72 ? 2.013 -3.116 -10.051 1.00 98.38 72 ALA A N 1
ATOM 614 C CA . ALA A 1 72 ? 2.809 -3.854 -11.037 1.00 98.38 72 ALA A CA 1
ATOM 615 C C . ALA A 1 72 ? 2.492 -5.364 -11.057 1.00 98.38 72 ALA A C 1
ATOM 617 O O . ALA A 1 72 ? 2.455 -5.999 -12.117 1.00 98.38 72 ALA A O 1
ATOM 618 N N . GLU A 1 73 ? 2.266 -5.946 -9.882 1.00 98.50 73 GLU A N 1
ATOM 619 C CA . GLU A 1 73 ? 2.127 -7.394 -9.702 1.00 98.50 73 GLU A CA 1
ATOM 620 C C . GLU A 1 73 ? 0.680 -7.879 -9.793 1.00 98.50 73 GLU A C 1
ATOM 622 O O . GLU A 1 73 ? 0.427 -8.955 -10.322 1.00 98.50 73 GLU A O 1
ATOM 627 N N . GLN A 1 74 ? -0.280 -7.080 -9.332 1.00 98.44 74 GLN A N 1
ATOM 628 C CA . GLN A 1 74 ? -1.696 -7.453 -9.224 1.00 98.44 74 GLN A CA 1
ATOM 629 C C . GLN A 1 74 ? -2.637 -6.487 -9.966 1.00 98.44 74 GLN A C 1
ATOM 631 O O . GLN A 1 74 ? -3.858 -6.668 -9.952 1.00 98.44 74 GLN A O 1
ATOM 636 N N . GLY A 1 75 ? -2.085 -5.463 -10.625 1.00 98.44 75 GLY A N 1
ATOM 637 C CA . GLY A 1 75 ? -2.838 -4.515 -11.437 1.00 98.44 75 GLY A CA 1
ATOM 638 C C . GLY A 1 75 ? -3.794 -3.643 -10.627 1.00 98.44 75 GLY A C 1
ATOM 639 O O . GLY A 1 75 ? -3.722 -3.534 -9.398 1.00 98.44 75 GLY A O 1
ATOM 640 N N . ILE A 1 76 ? -4.721 -3.001 -11.335 1.00 98.62 76 ILE A N 1
ATOM 641 C CA . ILE A 1 76 ? -5.716 -2.124 -10.716 1.00 98.62 76 ILE A CA 1
ATOM 642 C C . ILE A 1 76 ? -6.660 -2.894 -9.784 1.00 98.62 76 ILE A C 1
ATOM 644 O O . ILE A 1 76 ? -7.102 -2.343 -8.778 1.00 98.62 76 ILE A O 1
ATOM 648 N N . VAL A 1 77 ? -6.932 -4.174 -10.071 1.00 98.50 77 VAL A N 1
ATOM 649 C CA . VAL A 1 77 ? -7.797 -5.017 -9.232 1.00 98.50 77 VAL A CA 1
ATOM 650 C C . VAL A 1 77 ? -7.165 -5.235 -7.856 1.00 98.50 77 VAL A C 1
ATOM 652 O O . VAL A 1 77 ? -7.836 -5.043 -6.837 1.00 98.50 77 VAL A O 1
ATOM 655 N N . GLY A 1 78 ? -5.871 -5.568 -7.806 1.00 98.31 78 GLY A N 1
ATOM 656 C CA . GLY A 1 78 ? -5.144 -5.715 -6.545 1.00 98.31 78 GLY A CA 1
ATOM 657 C C . GLY A 1 78 ? -5.075 -4.410 -5.756 1.00 98.31 78 GLY A C 1
ATOM 658 O O . GLY A 1 78 ? -5.359 -4.395 -4.556 1.00 98.31 78 GLY A O 1
ATOM 659 N N . LEU A 1 79 ? -4.784 -3.291 -6.432 1.00 98.50 79 LEU A N 1
ATOM 660 C CA . LEU A 1 79 ? -4.703 -1.987 -5.770 1.00 98.50 79 LEU A CA 1
ATOM 661 C C . LEU A 1 79 ? -6.054 -1.565 -5.176 1.00 98.50 79 LEU A C 1
ATOM 663 O O . LEU A 1 79 ? -6.110 -1.175 -4.012 1.00 98.50 79 LEU A O 1
ATOM 667 N N . ILE A 1 80 ? -7.147 -1.694 -5.937 1.00 98.69 80 ILE A N 1
ATOM 668 C CA . ILE A 1 80 ? -8.502 -1.397 -5.448 1.00 98.69 80 ILE A CA 1
ATOM 669 C C . ILE A 1 80 ? -8.844 -2.280 -4.247 1.00 98.69 80 ILE A C 1
ATOM 671 O O . ILE A 1 80 ? -9.359 -1.778 -3.249 1.00 98.69 80 ILE A O 1
ATOM 675 N N . THR A 1 81 ? -8.522 -3.573 -4.309 1.00 98.44 81 THR A N 1
ATOM 676 C CA . THR A 1 81 ? -8.773 -4.509 -3.204 1.00 98.44 81 THR A CA 1
ATOM 677 C C . THR A 1 81 ? -8.047 -4.072 -1.931 1.00 98.44 81 THR A C 1
ATOM 679 O O . THR A 1 81 ? -8.657 -4.020 -0.861 1.00 98.44 81 THR A O 1
ATOM 682 N N . LEU A 1 82 ? -6.773 -3.679 -2.040 1.00 98.44 82 LEU A N 1
ATOM 683 C CA . LEU A 1 82 ? -6.005 -3.153 -0.911 1.00 98.44 82 LEU A CA 1
ATOM 684 C C . LEU A 1 82 ? -6.607 -1.846 -0.368 1.00 98.44 82 LEU A C 1
ATOM 686 O O . LEU A 1 82 ? -6.755 -1.697 0.846 1.00 98.44 82 LEU A O 1
ATOM 690 N N . CYS A 1 83 ? -6.991 -0.914 -1.245 1.00 98.56 83 CYS A N 1
ATOM 691 C CA . CYS A 1 83 ? -7.623 0.344 -0.847 1.00 98.56 83 CYS A CA 1
ATOM 692 C C . CYS A 1 83 ? -8.948 0.116 -0.108 1.00 98.56 83 CYS A C 1
ATOM 694 O O . CYS A 1 83 ? -9.174 0.744 0.925 1.00 98.56 83 CYS A O 1
ATOM 696 N N . ILE A 1 84 ? -9.797 -0.797 -0.590 1.00 98.69 84 ILE A N 1
ATOM 697 C CA . ILE A 1 84 ? -11.055 -1.167 0.075 1.00 98.69 84 ILE A CA 1
ATOM 698 C C . ILE A 1 84 ? -10.764 -1.757 1.456 1.00 98.69 84 ILE A C 1
ATOM 700 O O . ILE A 1 84 ? -11.364 -1.325 2.437 1.00 98.69 84 ILE A O 1
ATOM 704 N N . LEU A 1 85 ? -9.814 -2.690 1.556 1.00 98.50 85 LEU A N 1
ATOM 705 C CA . LEU A 1 85 ? -9.443 -3.315 2.826 1.00 98.50 85 LEU A CA 1
ATOM 706 C C . LEU A 1 85 ? -9.000 -2.272 3.868 1.00 98.50 85 LEU A C 1
ATOM 708 O O . LEU A 1 85 ? -9.486 -2.276 5.002 1.00 98.50 85 LEU A O 1
ATOM 712 N N . ILE A 1 86 ? -8.125 -1.345 3.471 1.00 98.44 86 ILE A N 1
ATOM 713 C CA . ILE A 1 86 ? -7.645 -0.249 4.324 1.00 98.44 86 ILE A CA 1
ATOM 714 C C . ILE A 1 86 ? -8.792 0.700 4.693 1.00 98.44 86 ILE A C 1
ATOM 716 O O . ILE A 1 86 ? -8.934 1.055 5.863 1.00 98.44 86 ILE A O 1
ATOM 720 N N . ALA A 1 87 ? -9.635 1.086 3.731 1.00 98.44 87 ALA A N 1
ATOM 721 C CA . ALA A 1 87 ? -10.764 1.984 3.964 1.00 98.44 87 ALA A CA 1
ATOM 722 C C . ALA A 1 87 ? -11.787 1.378 4.937 1.00 98.44 87 ALA A C 1
ATOM 724 O O . ALA A 1 87 ? -12.256 2.066 5.848 1.00 98.44 87 ALA A O 1
ATOM 725 N N . CYS A 1 88 ? -12.089 0.084 4.802 1.00 98.31 88 CYS A N 1
ATOM 726 C CA . CYS A 1 88 ? -12.927 -0.648 5.747 1.00 98.31 88 CYS A CA 1
ATOM 727 C C . CYS A 1 88 ? -12.294 -0.678 7.144 1.00 98.31 88 CYS A C 1
ATOM 729 O O . CYS A 1 88 ? -12.981 -0.402 8.127 1.00 98.31 88 CYS A O 1
ATOM 731 N N . GLY A 1 89 ? -10.989 -0.955 7.242 1.00 98.00 89 GLY A N 1
ATOM 732 C CA . GLY A 1 89 ? -10.251 -0.932 8.507 1.00 98.00 89 GLY A CA 1
ATOM 733 C C . GLY A 1 89 ? -10.306 0.432 9.199 1.00 98.00 89 GLY A C 1
ATOM 734 O O . GLY A 1 89 ? -10.700 0.518 10.362 1.00 98.00 89 GLY A O 1
ATOM 735 N N . LEU A 1 90 ? -9.992 1.509 8.474 1.00 98.12 90 LEU A N 1
ATOM 736 C CA . LEU A 1 90 ? -10.032 2.883 8.985 1.00 98.12 90 LEU A CA 1
ATOM 737 C C . LEU A 1 90 ? -11.442 3.286 9.422 1.00 98.12 90 LEU A C 1
ATOM 739 O O . LEU A 1 90 ? -11.608 3.849 10.501 1.00 98.12 90 LEU A O 1
ATOM 743 N N . THR A 1 91 ? -12.461 2.956 8.626 1.00 97.62 91 THR A N 1
ATOM 744 C CA . THR A 1 91 ? -13.863 3.259 8.953 1.00 97.62 91 THR A CA 1
ATOM 745 C C . THR A 1 91 ? -14.307 2.527 10.220 1.00 97.62 91 THR A C 1
ATOM 747 O O . THR A 1 91 ? -14.910 3.127 11.110 1.00 97.62 91 THR A O 1
ATOM 750 N N . SER A 1 92 ? -13.970 1.243 10.351 1.00 96.62 92 SER A N 1
ATOM 751 C CA . SER A 1 92 ? -14.280 0.453 11.546 1.00 96.62 92 SER A CA 1
ATOM 752 C C . SER A 1 92 ? -13.550 0.972 12.787 1.00 96.62 92 SER A C 1
ATOM 754 O O . SER A 1 92 ? -14.176 1.142 13.833 1.00 96.62 92 SER A O 1
ATOM 756 N N . ALA A 1 93 ? -12.258 1.289 12.673 1.00 96.62 93 ALA A N 1
ATOM 757 C CA . ALA A 1 93 ? -11.468 1.861 13.762 1.00 96.62 93 ALA A CA 1
ATOM 758 C C . ALA A 1 93 ? -11.987 3.242 14.195 1.00 96.62 93 ALA A C 1
ATOM 760 O O . ALA A 1 93 ? -12.119 3.515 15.389 1.00 96.62 93 ALA A O 1
ATOM 761 N N . TRP A 1 94 ? -12.380 4.087 13.242 1.00 96.19 94 TRP A N 1
ATOM 762 C CA . TRP A 1 94 ? -13.021 5.371 13.517 1.00 96.19 94 TRP A CA 1
ATOM 763 C C . TRP A 1 94 ? -14.355 5.211 14.258 1.00 96.19 94 TRP A C 1
ATOM 765 O O . TRP A 1 94 ? -14.627 5.916 15.231 1.00 96.19 94 TRP A O 1
ATOM 775 N N . ASN A 1 95 ? -15.172 4.239 13.850 1.00 94.75 95 ASN A N 1
ATOM 776 C CA . ASN A 1 95 ? -16.436 3.941 14.520 1.00 94.75 95 ASN A CA 1
ATOM 777 C C . ASN A 1 95 ? -16.235 3.444 15.959 1.00 94.75 95 ASN A C 1
ATOM 779 O O . ASN A 1 95 ? -17.039 3.795 16.823 1.00 94.75 95 ASN A O 1
ATOM 783 N N . ILE A 1 96 ? -15.168 2.684 16.237 1.00 94.62 96 ILE A N 1
ATOM 784 C CA . ILE A 1 96 ? -14.774 2.298 17.604 1.00 94.62 96 ILE A CA 1
ATOM 785 C C . ILE A 1 96 ? -14.442 3.548 18.428 1.00 94.62 96 ILE A C 1
ATOM 787 O O . ILE A 1 96 ? -14.966 3.707 19.529 1.00 94.62 96 ILE A O 1
ATOM 791 N N . CYS A 1 97 ? -13.643 4.469 17.873 1.00 93.81 97 CYS A N 1
ATOM 792 C CA . CYS A 1 97 ? -13.265 5.714 18.551 1.00 93.81 97 CYS A CA 1
ATOM 793 C C . CYS A 1 97 ? -14.486 6.549 18.958 1.00 93.81 97 CYS A C 1
ATOM 795 O O . CYS A 1 97 ? -14.514 7.083 20.063 1.00 93.81 97 CYS A O 1
ATOM 797 N N . LYS A 1 98 ? -15.488 6.645 18.073 1.00 92.69 98 LYS A N 1
ATOM 798 C CA . LYS A 1 98 ? -16.734 7.386 18.328 1.00 92.69 98 LYS A CA 1
ATOM 799 C C . LYS A 1 98 ? -17.686 6.673 19.284 1.00 92.69 98 LYS A C 1
ATOM 801 O O . LYS A 1 98 ? -18.377 7.313 20.058 1.00 92.69 98 LYS A O 1
ATOM 806 N N . THR A 1 99 ? -17.776 5.351 19.189 1.00 91.19 99 THR A N 1
ATOM 807 C CA . THR A 1 99 ? -18.739 4.557 19.969 1.00 91.19 99 THR A CA 1
ATOM 808 C C . THR A 1 99 ? -18.342 4.445 21.432 1.00 91.19 99 THR A C 1
ATOM 810 O O . THR A 1 99 ? -19.206 4.430 22.302 1.00 91.19 99 THR A O 1
ATOM 813 N N . SER A 1 100 ? -17.043 4.350 21.685 1.00 89.88 100 SER A N 1
ATOM 814 C CA . SER A 1 100 ? -16.482 4.071 23.002 1.00 89.88 100 SER A CA 1
ATOM 815 C C . SER A 1 100 ? -15.773 5.302 23.561 1.00 89.88 100 SER A C 1
ATOM 817 O O . SER A 1 100 ? -14.743 5.186 24.230 1.00 89.88 100 SER A O 1
ATOM 819 N N . GLU A 1 101 ? -16.285 6.490 23.234 1.00 80.88 101 GLU A N 1
ATOM 820 C CA . GLU A 1 101 ? -15.697 7.761 23.640 1.00 80.88 101 GLU A CA 1
ATOM 821 C C . GLU A 1 101 ? -15.569 7.825 25.175 1.00 80.88 101 GLU A C 1
ATOM 823 O O . GLU A 1 101 ? -16.461 7.395 25.902 1.00 80.88 101 GLU A O 1
ATOM 828 N N . HIS A 1 102 ? -14.417 8.293 25.668 1.00 86.62 102 HIS A N 1
ATOM 829 C CA . HIS A 1 102 ? -14.041 8.338 27.095 1.00 86.62 102 HIS A CA 1
ATOM 830 C C . HIS A 1 102 ? -13.821 6.992 27.813 1.00 86.62 102 HIS A C 1
ATOM 832 O O . HIS A 1 102 ? -13.656 6.977 29.030 1.00 86.62 102 HIS A O 1
ATOM 838 N N . THR A 1 103 ? -13.740 5.875 27.087 1.00 91.12 103 THR A N 1
ATOM 839 C CA . THR A 1 103 ? -13.366 4.567 27.660 1.00 91.12 103 THR A CA 1
ATOM 840 C C . THR A 1 103 ? -11.952 4.139 27.252 1.00 91.12 103 THR A C 1
ATOM 842 O O . THR A 1 103 ? -11.419 4.601 26.238 1.00 91.12 103 THR A O 1
ATOM 845 N N . GLU A 1 104 ? -11.371 3.181 27.980 1.00 90.44 104 GLU A N 1
ATOM 846 C CA . GLU A 1 104 ? -10.104 2.533 27.601 1.00 90.44 104 GLU A CA 1
ATOM 847 C C . GLU A 1 104 ? -10.169 1.900 26.202 1.00 90.44 104 GLU A C 1
ATOM 849 O O . GLU A 1 104 ? -9.239 2.029 25.407 1.00 90.44 104 GLU A O 1
ATOM 854 N N . ILE A 1 105 ? -11.309 1.293 25.848 1.00 90.50 105 ILE A N 1
ATOM 855 C CA . ILE A 1 105 ? -11.544 0.718 24.514 1.00 90.50 105 ILE A CA 1
ATOM 856 C C . ILE A 1 105 ? -11.499 1.811 23.438 1.00 90.50 105 ILE A C 1
ATOM 858 O O . ILE A 1 105 ? -10.935 1.600 22.365 1.00 90.50 105 ILE A O 1
ATOM 862 N N . GLY A 1 106 ? -12.055 2.992 23.721 1.00 90.88 106 GLY A N 1
ATOM 863 C CA . GLY A 1 106 ? -11.990 4.145 22.823 1.00 90.88 106 GLY A CA 1
ATOM 864 C C . GLY A 1 106 ? -10.565 4.656 22.624 1.00 90.88 106 GLY A C 1
ATOM 865 O O . GLY A 1 106 ? -10.161 4.914 21.490 1.00 90.88 106 GLY A O 1
ATOM 866 N N . ASN A 1 107 ? -9.779 4.758 23.700 1.00 92.50 107 ASN A N 1
ATOM 867 C CA . ASN A 1 107 ? -8.367 5.147 23.623 1.00 92.50 107 ASN A CA 1
ATOM 868 C C . ASN A 1 107 ? -7.537 4.121 22.841 1.00 92.50 107 ASN A C 1
ATOM 870 O O . ASN A 1 107 ? -6.748 4.497 21.974 1.00 92.50 107 ASN A O 1
ATOM 874 N N . PHE A 1 108 ? -7.773 2.829 23.069 1.00 92.50 108 PHE A N 1
ATOM 875 C CA . PHE A 1 108 ? -7.138 1.760 22.304 1.00 92.50 108 PHE A CA 1
ATOM 876 C C . PHE A 1 108 ? -7.529 1.807 20.817 1.00 92.50 108 PHE A C 1
ATOM 878 O O . PHE A 1 108 ? -6.667 1.701 19.942 1.00 92.50 108 PHE A O 1
ATOM 885 N N . GLY A 1 109 ? -8.804 2.077 20.519 1.00 93.88 109 GLY A N 1
ATOM 886 C CA . GLY A 1 109 ? -9.295 2.320 19.162 1.00 93.88 109 GLY A CA 1
ATOM 887 C C . GLY A 1 109 ? -8.555 3.457 18.453 1.00 93.88 109 GLY A C 1
ATOM 888 O O . GLY A 1 109 ? -8.168 3.297 17.294 1.00 93.88 109 GLY A O 1
ATOM 889 N N . LYS A 1 110 ? -8.278 4.570 19.151 1.00 95.12 110 LYS A N 1
ATOM 890 C CA . LYS A 1 110 ? -7.495 5.698 18.607 1.00 95.12 110 LYS A CA 1
ATOM 891 C C . LYS A 1 110 ? -6.064 5.280 18.270 1.00 95.12 110 LYS A C 1
ATOM 893 O O . LYS A 1 110 ? -5.584 5.591 17.182 1.00 95.12 110 LYS A O 1
ATOM 898 N N . SER A 1 111 ? -5.399 4.545 19.161 1.00 96.12 111 SER A N 1
ATOM 899 C CA . SER A 1 111 ? -4.035 4.049 18.933 1.00 96.12 111 SER A CA 1
ATOM 900 C C . SER A 1 111 ? -3.952 3.146 17.702 1.00 96.12 111 SER A C 1
ATOM 902 O O . SER A 1 111 ? -3.041 3.287 16.883 1.00 96.12 111 SER A O 1
ATOM 904 N N . ILE A 1 112 ? -4.926 2.251 17.522 1.00 96.44 112 ILE A N 1
ATOM 905 C CA . ILE A 1 112 ? -4.984 1.362 16.356 1.00 96.44 112 ILE A CA 1
ATOM 906 C C . ILE A 1 112 ? -5.304 2.140 15.076 1.00 96.44 112 ILE A C 1
ATOM 908 O O . ILE A 1 112 ? -4.685 1.896 14.041 1.00 96.44 112 ILE A O 1
ATOM 912 N N . PHE A 1 113 ? -6.227 3.102 15.141 1.00 97.62 113 PHE A N 1
ATOM 913 C CA . PHE A 1 113 ? -6.547 3.981 14.016 1.00 97.62 113 PHE A CA 1
ATOM 914 C C . PHE A 1 113 ? -5.303 4.736 13.526 1.00 97.62 113 PHE A C 1
ATOM 916 O O . PHE A 1 113 ? -4.979 4.693 12.339 1.00 97.62 113 PHE A O 1
ATOM 923 N N . ILE A 1 114 ? -4.555 5.350 14.450 1.00 98.00 114 ILE A N 1
ATOM 924 C CA . ILE A 1 114 ? -3.288 6.030 14.147 1.00 98.00 114 ILE A CA 1
ATOM 925 C C . ILE A 1 114 ? -2.266 5.040 13.580 1.00 98.00 114 ILE A C 1
ATOM 927 O O . ILE A 1 114 ? -1.598 5.354 12.599 1.00 98.00 114 ILE A O 1
ATOM 931 N N . SER A 1 115 ? -2.168 3.832 14.140 1.00 97.94 115 SER A N 1
ATOM 932 C CA . SER A 1 115 ? -1.247 2.799 13.649 1.00 97.94 115 SER A CA 1
ATOM 933 C C . SER A 1 115 ? -1.545 2.395 12.203 1.00 97.94 115 SER A C 1
ATOM 935 O O . SER A 1 115 ? -0.619 2.265 11.404 1.00 97.94 115 SER A O 1
ATOM 937 N N . LEU A 1 116 ? -2.823 2.255 11.832 1.00 98.31 116 LEU A N 1
ATOM 938 C CA . LEU A 1 116 ? -3.215 1.967 10.453 1.00 98.31 116 LEU A CA 1
ATOM 939 C C . LEU A 1 116 ? -2.902 3.149 9.522 1.00 98.31 116 LEU A C 1
ATOM 941 O O . LEU A 1 116 ? -2.384 2.930 8.431 1.00 98.31 116 LEU A O 1
ATOM 945 N N . ILE A 1 117 ? -3.115 4.397 9.956 1.00 98.44 117 ILE A N 1
ATOM 946 C CA . ILE A 1 117 ? -2.691 5.583 9.190 1.00 98.44 117 ILE A CA 1
ATOM 947 C C . ILE A 1 117 ? -1.175 5.569 8.971 1.00 98.44 117 ILE A C 1
ATOM 949 O O . ILE A 1 117 ? -0.715 5.699 7.837 1.00 98.44 117 ILE A O 1
ATOM 953 N N . LEU A 1 118 ? -0.385 5.364 10.025 1.00 98.25 118 LEU A N 1
ATOM 954 C CA . LEU A 1 118 ? 1.072 5.316 9.915 1.00 98.25 118 LEU A CA 1
ATOM 955 C C . LEU A 1 118 ? 1.527 4.185 8.989 1.00 98.25 118 LEU A C 1
ATOM 957 O O . LEU A 1 118 ? 2.401 4.418 8.159 1.00 98.25 118 LEU A O 1
ATOM 961 N N . PHE A 1 119 ? 0.880 3.017 9.035 1.00 98.31 119 PHE A N 1
ATOM 962 C CA . PHE A 1 119 ? 1.119 1.943 8.071 1.00 98.31 119 PHE A CA 1
ATOM 963 C C . PHE A 1 119 ? 0.884 2.416 6.628 1.00 98.31 119 PHE A C 1
ATOM 965 O O . PHE A 1 119 ? 1.744 2.208 5.773 1.00 98.31 119 PHE A O 1
ATOM 972 N N . THR A 1 120 ? -0.236 3.097 6.346 1.00 98.25 120 THR A N 1
ATOM 973 C CA . THR A 1 120 ? -0.537 3.597 4.988 1.00 98.25 120 THR A CA 1
ATOM 974 C C . THR A 1 120 ? 0.464 4.637 4.493 1.00 98.25 120 THR A C 1
ATOM 976 O O . THR A 1 120 ? 0.794 4.647 3.306 1.00 98.25 120 THR A O 1
ATOM 979 N N . ILE A 1 121 ? 0.984 5.477 5.392 1.00 98.12 121 ILE A N 1
ATOM 980 C CA . ILE A 1 121 ? 2.024 6.459 5.076 1.00 98.12 121 ILE A CA 1
ATOM 981 C C . ILE A 1 121 ? 3.344 5.733 4.806 1.00 98.12 121 ILE A C 1
ATOM 983 O O . ILE A 1 121 ? 3.964 5.948 3.767 1.00 98.12 121 ILE A O 1
ATOM 987 N N . SER A 1 122 ? 3.757 4.815 5.685 1.00 97.69 122 SER A N 1
ATOM 988 C CA . SER A 1 122 ? 4.968 4.005 5.505 1.00 97.69 122 SER A CA 1
ATOM 989 C C . SER A 1 122 ? 4.928 3.154 4.231 1.00 97.69 122 SER A C 1
ATOM 991 O O . SER A 1 122 ? 5.970 2.937 3.606 1.00 97.69 122 SER A O 1
ATOM 993 N N . ALA A 1 123 ? 3.740 2.714 3.807 1.00 97.88 123 ALA A N 1
ATOM 994 C CA . ALA A 1 123 ? 3.528 1.962 2.575 1.00 97.88 123 ALA A CA 1
ATOM 995 C C . ALA A 1 123 ? 3.931 2.733 1.309 1.00 97.88 123 ALA A C 1
ATOM 997 O O . ALA A 1 123 ? 4.348 2.108 0.338 1.00 97.88 123 ALA A O 1
ATOM 998 N N . VAL A 1 124 ? 3.888 4.071 1.325 1.00 96.81 124 VAL A N 1
ATOM 999 C CA . VAL A 1 124 ? 4.382 4.903 0.213 1.00 96.81 124 VAL A CA 1
ATOM 1000 C C . VAL A 1 124 ? 5.902 4.815 0.085 1.00 96.81 124 VAL A C 1
ATOM 1002 O O . VAL A 1 124 ? 6.433 4.896 -1.020 1.00 96.81 124 VAL A O 1
ATOM 1005 N N . PHE A 1 125 ? 6.604 4.670 1.210 1.00 93.31 125 PHE A N 1
ATOM 1006 C CA . PHE A 1 125 ? 8.044 4.885 1.260 1.00 93.31 125 PHE A CA 1
ATOM 1007 C C . PHE A 1 125 ? 8.879 3.617 1.266 1.00 93.31 125 PHE A C 1
ATOM 1009 O O . PHE A 1 125 ? 9.984 3.681 0.752 1.00 93.31 125 PHE A O 1
ATOM 1016 N N . GLU A 1 126 ? 8.446 2.512 1.878 1.00 94.00 126 GLU A N 1
ATOM 1017 C CA . GLU A 1 126 ? 9.355 1.365 2.069 1.00 94.00 126 GLU A CA 1
ATOM 1018 C C . GLU A 1 126 ? 8.684 -0.007 2.110 1.00 94.00 126 GLU A C 1
ATOM 1020 O O . GLU A 1 126 ? 9.333 -0.996 1.764 1.00 94.00 126 GLU A O 1
ATOM 1025 N N . LEU A 1 127 ? 7.426 -0.096 2.554 1.00 97.06 127 LEU A N 1
ATOM 1026 C CA . LEU A 1 127 ? 6.810 -1.398 2.812 1.00 97.06 127 LEU A CA 1
ATOM 1027 C C . LEU A 1 127 ? 6.666 -2.234 1.535 1.00 97.06 127 LEU A C 1
ATOM 1029 O O . LEU A 1 127 ? 6.538 -1.709 0.431 1.00 97.06 127 LEU A O 1
ATOM 1033 N N . SER A 1 128 ? 6.678 -3.548 1.733 1.00 97.50 128 SER A N 1
ATOM 1034 C CA . SER A 1 128 ? 6.585 -4.559 0.685 1.00 97.50 128 SER A CA 1
ATOM 1035 C C . SER A 1 128 ? 5.949 -5.823 1.246 1.00 97.50 128 SER A C 1
ATOM 1037 O O . SER A 1 128 ? 6.242 -6.195 2.387 1.00 97.50 128 SER A O 1
ATOM 1039 N N . PHE A 1 129 ? 5.110 -6.505 0.465 1.00 96.81 129 PHE A N 1
ATOM 1040 C CA . PHE A 1 129 ? 4.520 -7.783 0.876 1.00 96.81 129 PHE A CA 1
ATOM 1041 C C . PHE A 1 129 ? 5.474 -8.964 0.701 1.00 96.81 129 PHE A C 1
ATOM 1043 O O . PHE A 1 129 ? 5.234 -10.018 1.286 1.00 96.81 129 PHE A O 1
ATOM 1050 N N . LEU A 1 130 ? 6.622 -8.764 0.042 1.00 95.19 130 LEU A N 1
ATOM 1051 C CA . LEU A 1 130 ? 7.757 -9.692 0.125 1.00 95.19 130 LEU A CA 1
ATOM 1052 C C . LEU A 1 130 ? 8.245 -9.869 1.575 1.00 95.19 130 LEU A C 1
ATOM 1054 O O . LEU A 1 130 ? 8.827 -10.889 1.951 1.00 95.19 130 LEU A O 1
ATOM 1058 N N . ARG A 1 131 ? 8.032 -8.853 2.420 1.00 95.50 131 ARG A N 1
ATOM 1059 C CA . ARG A 1 131 ? 8.417 -8.879 3.829 1.00 95.50 131 ARG A CA 1
ATOM 1060 C C . ARG A 1 131 ? 7.258 -9.408 4.670 1.00 95.50 131 ARG A C 1
ATOM 1062 O O . ARG A 1 131 ? 6.339 -8.670 5.006 1.00 95.50 131 ARG A O 1
ATOM 1069 N N . HIS A 1 132 ? 7.357 -10.665 5.101 1.00 96.19 132 HIS A N 1
ATOM 1070 C CA . HIS A 1 132 ? 6.346 -11.343 5.927 1.00 96.19 132 HIS A CA 1
ATOM 1071 C C . HIS A 1 132 ? 5.856 -10.521 7.131 1.00 96.19 132 HIS A C 1
ATOM 1073 O O . HIS A 1 132 ? 4.667 -10.521 7.436 1.00 96.19 132 HIS A O 1
ATOM 1079 N N . TRP A 1 133 ? 6.742 -9.770 7.796 1.00 97.38 133 TRP A N 1
ATOM 1080 C CA . TRP A 1 133 ? 6.358 -8.931 8.934 1.00 97.38 133 TRP A CA 1
ATOM 1081 C C . TRP A 1 133 ? 5.372 -7.814 8.558 1.00 97.38 133 TRP A C 1
ATOM 1083 O O . TRP A 1 133 ? 4.523 -7.472 9.373 1.00 97.38 133 TRP A O 1
ATOM 1093 N N . VAL A 1 134 ? 5.428 -7.280 7.331 1.00 97.69 134 VAL A N 1
ATOM 1094 C CA . VAL A 1 134 ? 4.490 -6.256 6.836 1.00 97.69 134 VAL A CA 1
ATOM 1095 C C . VAL A 1 134 ? 3.089 -6.844 6.722 1.00 97.69 134 VAL A C 1
ATOM 1097 O O . VAL A 1 134 ? 2.121 -6.236 7.178 1.00 97.69 134 VAL A O 1
ATOM 1100 N N . VAL A 1 135 ? 2.995 -8.052 6.159 1.00 97.38 135 VAL A N 1
ATOM 1101 C CA . VAL A 1 135 ? 1.739 -8.799 6.025 1.00 97.38 135 VAL A CA 1
ATOM 1102 C C . VAL A 1 135 ? 1.165 -9.103 7.408 1.00 97.38 135 VAL A C 1
ATOM 1104 O O . VAL A 1 135 ? 0.015 -8.771 7.686 1.00 97.38 135 VAL A O 1
ATOM 1107 N N . ILE A 1 136 ? 1.984 -9.654 8.310 1.00 98.31 136 ILE A N 1
ATOM 1108 C CA . ILE A 1 136 ? 1.571 -9.972 9.683 1.00 98.31 136 ILE A CA 1
ATOM 1109 C C . ILE A 1 136 ? 1.080 -8.716 10.410 1.00 98.31 136 ILE A C 1
ATOM 1111 O O . ILE A 1 136 ? 0.022 -8.763 11.034 1.00 98.31 136 ILE A O 1
ATOM 1115 N N . MET A 1 137 ? 1.793 -7.589 10.312 1.00 97.94 137 MET A N 1
ATOM 1116 C CA . MET A 1 137 ? 1.382 -6.334 10.953 1.00 97.94 137 MET A CA 1
ATOM 1117 C C . MET A 1 137 ? 0.034 -5.836 10.428 1.00 97.94 137 MET A C 1
ATOM 1119 O O . MET A 1 137 ? -0.850 -5.545 11.234 1.00 97.94 137 MET A O 1
ATOM 1123 N N . LEU A 1 138 ? -0.153 -5.779 9.104 1.00 98.31 138 LEU A N 1
ATOM 1124 C CA . LEU A 1 138 ? -1.408 -5.327 8.501 1.00 98.31 138 LEU A CA 1
ATOM 1125 C C . LEU A 1 138 ? -2.588 -6.185 8.967 1.00 98.31 138 LEU A C 1
ATOM 1127 O O . LEU A 1 138 ? -3.577 -5.657 9.475 1.00 98.31 138 LEU A O 1
ATOM 1131 N N . PHE A 1 139 ? -2.478 -7.508 8.836 1.00 98.19 139 PHE A N 1
ATOM 1132 C CA . PHE A 1 139 ? -3.573 -8.408 9.195 1.00 98.19 139 PHE A CA 1
ATOM 1133 C C . PHE A 1 139 ? -3.800 -8.501 10.707 1.00 98.19 139 PHE A C 1
ATOM 1135 O O . PHE A 1 139 ? -4.942 -8.673 11.125 1.00 98.19 139 PHE A O 1
ATOM 1142 N N . SER A 1 140 ? -2.771 -8.300 11.536 1.00 98.25 140 SER A N 1
ATOM 1143 C CA . SER A 1 140 ? -2.944 -8.191 12.992 1.00 98.25 140 SER A CA 1
ATOM 1144 C C . SER A 1 140 ? -3.726 -6.933 13.365 1.00 98.25 140 SER A C 1
ATOM 1146 O O . SER A 1 140 ? -4.688 -7.014 14.125 1.00 98.25 140 SER A O 1
ATOM 1148 N N . ILE A 1 141 ? -3.375 -5.778 12.785 1.00 98.06 141 ILE A N 1
ATOM 1149 C CA . ILE A 1 141 ? -4.105 -4.518 12.991 1.00 98.06 141 ILE A CA 1
ATOM 1150 C C . ILE A 1 141 ? -5.573 -4.688 12.579 1.00 98.06 141 ILE A C 1
ATOM 1152 O O . ILE A 1 141 ? -6.473 -4.391 13.363 1.00 98.06 141 ILE A O 1
ATOM 1156 N N . LEU A 1 142 ? -5.828 -5.220 11.379 1.00 98.25 142 LEU A N 1
ATOM 1157 C CA . LEU A 1 142 ? -7.186 -5.447 10.876 1.00 98.25 142 LEU A CA 1
ATOM 1158 C C . LEU A 1 142 ? -7.967 -6.461 11.724 1.00 98.25 142 LEU A C 1
ATOM 1160 O O . LEU A 1 142 ? -9.150 -6.248 11.992 1.00 98.25 142 LEU A O 1
ATOM 1164 N N . GLY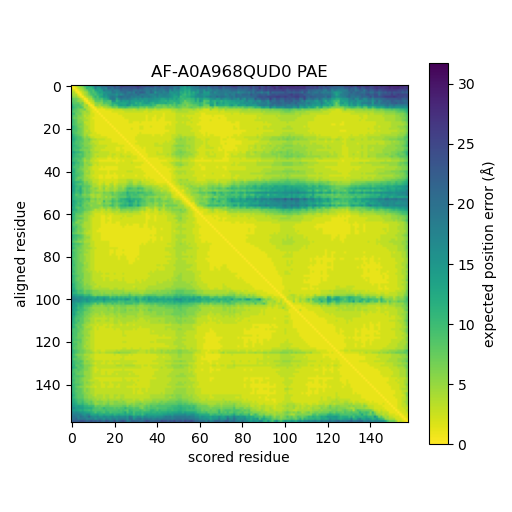 A 1 143 ? -7.314 -7.531 12.183 1.00 97.88 143 GLY A N 1
ATOM 1165 C CA . GLY A 1 143 ? -7.910 -8.533 13.064 1.00 97.88 143 GLY A CA 1
ATOM 1166 C C . GLY A 1 143 ? -8.350 -7.944 14.404 1.00 97.88 143 GLY A C 1
ATOM 1167 O O . GLY A 1 143 ? -9.475 -8.185 14.840 1.00 97.88 143 GLY A O 1
ATOM 1168 N N . ILE A 1 144 ? -7.515 -7.099 15.017 1.00 97.25 144 ILE A N 1
ATOM 1169 C CA . ILE A 1 144 ? -7.858 -6.408 16.268 1.00 97.25 144 ILE A CA 1
ATOM 1170 C C . ILE A 1 144 ? -9.031 -5.442 16.049 1.00 97.25 144 ILE A C 1
ATOM 1172 O O . ILE A 1 144 ? -9.972 -5.434 16.844 1.00 97.25 144 ILE A O 1
ATOM 1176 N N . ILE A 1 145 ? -9.024 -4.665 14.957 1.00 97.19 145 ILE A N 1
ATOM 1177 C CA . ILE A 1 145 ? -10.143 -3.770 14.605 1.00 97.19 145 ILE A CA 1
ATOM 1178 C C . ILE A 1 145 ? -11.444 -4.567 14.473 1.00 97.19 145 ILE A C 1
ATOM 1180 O O . ILE A 1 145 ? -12.473 -4.159 15.012 1.00 97.19 145 ILE A O 1
ATOM 1184 N N . MET A 1 146 ? -11.406 -5.704 13.775 1.00 96.75 146 MET A N 1
ATOM 1185 C CA . MET A 1 146 ? -12.581 -6.551 13.576 1.00 96.75 146 MET A CA 1
ATOM 1186 C C . MET A 1 146 ? -13.109 -7.100 14.905 1.00 96.75 146 MET A C 1
ATOM 1188 O O . MET A 1 146 ? -14.305 -6.982 15.176 1.00 96.75 146 MET A O 1
ATOM 1192 N N . ALA A 1 147 ? -12.226 -7.628 15.758 1.00 95.81 147 ALA A N 1
ATOM 1193 C CA . ALA A 1 147 ? -12.595 -8.170 17.064 1.00 95.81 147 ALA A CA 1
ATOM 1194 C C . ALA A 1 147 ? -13.270 -7.108 17.951 1.00 95.81 147 ALA A C 1
ATOM 1196 O O . ALA A 1 147 ? -14.377 -7.319 18.451 1.00 95.81 147 ALA A O 1
ATOM 1197 N N . LEU A 1 148 ? -12.668 -5.921 18.070 1.00 94.19 148 LEU A N 1
ATOM 1198 C CA . LEU A 1 148 ? -13.245 -4.814 18.840 1.00 94.19 148 LEU A CA 1
ATOM 1199 C C . LEU A 1 148 ? -14.578 -4.334 18.254 1.00 94.19 148 LEU A C 1
ATOM 1201 O O . LEU A 1 148 ? -15.528 -4.088 18.995 1.00 94.19 148 LEU A O 1
ATOM 1205 N N . SER A 1 149 ? -14.671 -4.224 16.925 1.00 94.19 149 SER A N 1
ATOM 1206 C CA . SER A 1 149 ? -15.901 -3.797 16.255 1.00 94.19 149 SER A CA 1
ATOM 1207 C C . SER A 1 149 ? -17.048 -4.785 16.477 1.00 94.19 149 SER A C 1
ATOM 1209 O O . SER A 1 149 ? -18.183 -4.351 16.681 1.00 94.19 149 SER A O 1
ATOM 1211 N N . SER A 1 150 ? -16.768 -6.092 16.466 1.00 92.00 150 SER A N 1
ATOM 1212 C CA . SER A 1 150 ? -17.773 -7.127 16.735 1.00 92.00 150 SER A CA 1
ATOM 1213 C C . SER A 1 150 ? -18.296 -7.070 18.173 1.00 92.00 150 SER A C 1
ATOM 1215 O O . SER A 1 150 ? -19.504 -6.952 18.363 1.00 92.00 150 SER A O 1
ATOM 1217 N N . ASN A 1 151 ? -17.405 -6.979 19.165 1.00 90.06 151 ASN A N 1
ATOM 1218 C CA . ASN A 1 151 ? -17.784 -6.897 20.579 1.00 90.06 151 ASN A CA 1
ATOM 1219 C C . ASN A 1 151 ? -18.694 -5.693 20.877 1.00 90.06 151 ASN A C 1
ATOM 1221 O O . ASN A 1 151 ? -19.675 -5.815 21.608 1.00 90.06 151 ASN A O 1
ATOM 1225 N N . LEU A 1 152 ? -18.411 -4.529 20.280 1.00 89.31 152 LEU A N 1
ATOM 1226 C CA . LEU A 1 152 ? -19.244 -3.333 20.462 1.00 89.31 152 LEU A CA 1
ATOM 1227 C C . LEU A 1 152 ? -20.625 -3.456 19.806 1.00 89.31 152 LEU A C 1
ATOM 1229 O O . LEU A 1 152 ? -21.586 -2.852 20.282 1.00 89.31 152 LEU A O 1
ATOM 1233 N N . LYS A 1 153 ? -20.743 -4.205 18.704 1.00 87.88 153 LYS A N 1
ATOM 1234 C CA . LYS A 1 153 ? -22.046 -4.472 18.077 1.00 87.88 153 LYS A CA 1
ATOM 1235 C C . LYS A 1 153 ? -22.895 -5.395 18.943 1.00 87.88 153 LYS A C 1
ATOM 1237 O O . LYS A 1 153 ? -24.094 -5.154 19.043 1.00 87.88 153 LYS A O 1
ATOM 1242 N N . ASP A 1 154 ? -22.285 -6.392 19.575 1.00 86.62 154 ASP A N 1
ATOM 1243 C CA . ASP A 1 154 ? -22.996 -7.333 20.441 1.00 86.62 154 ASP A CA 1
ATOM 1244 C C . ASP A 1 154 ? -23.480 -6.660 21.731 1.00 86.62 154 ASP A C 1
ATOM 1246 O O . ASP A 1 154 ? -24.638 -6.823 22.101 1.00 86.62 154 ASP A O 1
ATOM 1250 N N . GLN A 1 155 ? -22.664 -5.794 22.346 1.00 81.94 155 GLN A N 1
ATOM 1251 C CA . GLN A 1 155 ? -23.080 -5.007 23.518 1.00 81.94 155 GLN A CA 1
ATOM 1252 C C . GLN A 1 155 ? -24.253 -4.055 23.246 1.00 81.94 155 GLN A C 1
ATOM 1254 O O . GLN A 1 155 ? -25.002 -3.748 24.160 1.00 81.94 155 GLN A O 1
ATOM 1259 N N . ARG A 1 156 ? -24.425 -3.579 22.006 1.00 79.25 156 ARG A N 1
ATOM 1260 C CA . ARG A 1 156 ? -25.554 -2.713 21.614 1.00 79.25 156 ARG A CA 1
ATOM 1261 C C . ARG A 1 156 ? -26.857 -3.471 21.346 1.00 79.25 156 ARG A C 1
ATOM 1263 O O . ARG A 1 156 ? -27.884 -2.830 21.143 1.00 79.25 156 ARG A O 1
ATOM 1270 N N . ARG A 1 157 ? -26.797 -4.800 21.218 1.00 76.12 157 ARG A N 1
ATOM 1271 C CA . ARG A 1 157 ? -27.959 -5.662 20.942 1.00 76.12 157 ARG A CA 1
ATOM 1272 C C . ARG A 1 157 ? -28.598 -6.230 22.212 1.00 76.12 157 ARG A C 1
ATOM 1274 O O . ARG A 1 157 ? -29.698 -6.767 22.109 1.00 76.12 157 ARG A O 1
ATOM 1281 N N . LEU A 1 158 ? -27.900 -6.147 23.345 1.00 60.22 158 LEU A N 1
ATOM 1282 C CA . LEU A 1 158 ? -28.370 -6.512 24.683 1.00 60.22 158 LEU A CA 1
ATOM 1283 C C . LEU A 1 158 ? -29.002 -5.297 25.368 1.00 60.22 158 LEU A C 1
ATOM 1285 O O . LEU A 1 158 ? -29.976 -5.513 26.119 1.00 60.22 158 LEU A O 1
#

Sequence (158 aa):
MLSKFTGIWTTRLVYWLIAWKIFLNSPFLGSGPHTYSTLYTTYKNKLYLPKWIEVDERFAPWPHNLYMEILAEQGIVGLITLCILIACGLTSAWNICKTSEHTEIGNFGKSIFISLILFTISAVF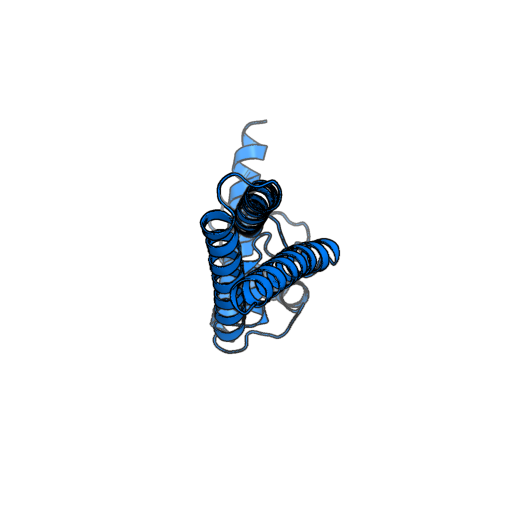ELSFLRHWVVIMLFSILGIIMALSSNLKDQRRL

Secondary structure (DSSP, 8-state):
-HHHHHHHHHHHHHHHHHHHHHHHHSTTT-S-TTHHHHHHHHHHTT----TTSPPP-S--SS-S-HHHHHHHHHHHHHHHHHHHHHHHHHHHHHHHHHHTTTSHHHHHHHHHHHHHHHHHHHHHHT--TTSHHHHHHHHHHHHHHHHHHHHHHHHTT-

Foldseek 3Di:
DVVVVVQVVLQLVLLLVLLVVLCVVPAAQAPAAQCSQVCVVVSSVVDDDDPPRDYDPDRDSHSQAALSNQCRHGHPVSNVVVVVLLVVLLVLLVVQLVLQPPDPSNVVSVVLNVVSVVLNVSNGGGDHVVDVVNVVSSVVSSVVSVVSSVVSVVVVVD

Solvent-accessible surface area (backbone atoms only — not comparable to full-atom values): 8356 Å² total; per-residue (Å²): 117,69,66,59,63,58,41,53,58,48,33,43,50,51,34,43,52,37,29,50,56,47,12,73,76,26,51,56,62,20,72,35,84,82,36,57,42,74,44,39,65,66,45,53,75,68,57,90,70,62,91,86,58,59,70,70,85,68,86,62,69,61,39,37,16,31,63,47,41,35,26,18,15,26,2,53,57,41,39,51,52,52,50,51,54,51,50,52,42,49,52,48,20,49,50,36,30,66,74,32,61,98,38,72,67,11,54,51,23,46,54,51,37,51,49,52,51,52,48,59,56,45,23,60,64,54,38,44,77,91,39,62,69,54,50,51,50,53,52,48,54,45,49,52,42,50,54,54,48,49,55,58,55,54,64,73,74,111

Radius of gyration: 19.37 Å; Cα contacts (8 Å, |Δi|>4): 185; chains: 1; bounding box: 56×28×49 Å

pLDDT: mean 91.41, std 10.91, range [50.03, 98.69]

=== Feature glossary ===
Legend for the data blocks above and below:

— What the protein is —

Sequence gives the chain of amino acids in standard one-letter code (A=alanine, C=cysteine, …, Y=tyrosine), read N→C. It is the only feature that is directly encoded by the gene; all structural features are derived from the folded form of this sequence.

The annotation block draws on four external resources. InterPro: which protein families and domains the sequence belongs to. GO: standardized terms for what the protein does, what process it participates in, and where in the cell it acts. CATH: which structural fold it has in the CATH hierarchy. Organism: the species of origin.

— Where its atoms are —

Atomic coordinates in PDBx/mmCIF format — the same representation the Protein Data Bank distributes. Each line of the _atom_site loop places one backbone atom in Cartesian space (unit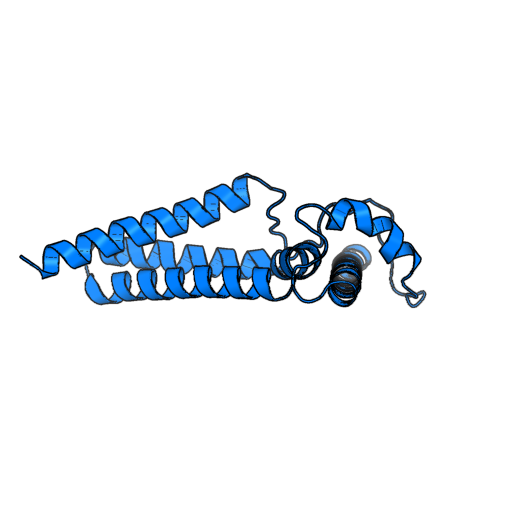s: ångströms, origin: arbitrary).

Six rendered views show the 3D structure from the faces of a cube — i.e. along ±x, ±y, ±z. Rendering representation is drawn randomly per protein from cartoon (secondary-structure ribbons), sticks (backbone bonds), or molecular surface; coloring is either N→C rainbow (blue at the N-terminus through red at the C-terminus) or one color per chain.

— Local backbone conformation —

DSSP 8-state secondary structure assigns each residue one of H (α-helix), G (3₁₀-helix), I (π-helix), E (extended β-strand), B (isolated β-bridge), T (hydrogen-bonded turn), S (bend), or '-' (coil). The assignment is computed from backbone hydrogen-bond geometry via the Kabsch–Sander algorithm.

P-SEA three-state annotation labels each residue as helix, strand, or coil based purely on the geometry of the Cα trace. It serves as a fallback when the full backbone (and thus DSSP) is unavailable.

φ (phi) and ψ (psi) are the two rotatable backbone dihedrals per residue: φ is the C(i-1)–N–Cα–C torsion, ψ is the N–Cα–C–N(i+1) torsion, both in degrees on (−180°, 180°]. α-helical residues cluster near (−60°, −45°); β-strand residues near (−120°, +130°). A Ramachandran plot is simply a scatter of (φ, ψ) for every residue.

— Global shape and packing —

Radius of gyration (Rg) is the root-mean-square distance of Cα atoms from their centroid — a single number for overall size and compactness. A globular domain of N residues has Rg ≈ 2.2·N^0.38 Å; an extended or disordered chain has a much larger Rg. The Cα contact count is the number of residue pairs whose Cα atoms are within 8 Å and are more than four positions apart in sequence — a standard proxy for tertiary packing density. The bounding box is the smallest axis-aligned box enclosing all Cα atoms.

Accessible surface area quantifies burial. A residue with SASA near zero is packed into the hydrophobic core; one with SASA >100 Å² sits on the surface. Computed here via the Shrake–Rupley numerical algorithm with a 1.4 Å probe.

The contact map is a binary N×N matrix image: pixel (i, j) is dark where Cα_i and Cα_j are within 8 Å and |i−j|>4. Because the |i−j|>4 filter removes local helical contacts, off-diagonal stripes parallel to the main diagonal indicate parallel β-sheets; stripes perpendicular to it indicate antiparallel β-sheets. The Ramachandran plot scatters every residue's (φ, ψ) pair against the sterically allowed regions. The PAE heatmap renders the predicted-aligned-error matrix.

— Structural neighborhood —

A 3Di character summarizes, for each residue, the relative orientation of the Cα frame of its nearest spatial neighbor. Because it encodes fold topology rather than chemistry, 3Di alignments detect remote structural similarity that sequence alignment misses.

Structural nearest neighbors (via Foldseek easy-search vs the PDB). Reported per hit: target PDB id, E-value, and alignment TM-score. A TM-score above ~0.5 is the conventional threshold for 'same fold'.

— Confidence and disorder —

For AlphaFold models, the B-factor field carries pLDDT — the model's own estimate of local accuracy on a 0–100 scale. Regions with pLDDT<50 should be treated as essentially unmodeled; they often correspond to intrinsically disordered segments.

B-factor (Debye–Waller factor) reflects atomic displacement in the crystal lattice. It is an experimental observable (units Å²), not a prediction; low values mean the atom is pinned down, high values mean it moves or is heterogeneous across the crystal.

Predicted Aligned Error (PAE) is an AlphaFold confidence matrix: entry (i, j) is the expected error in the position of residue j, i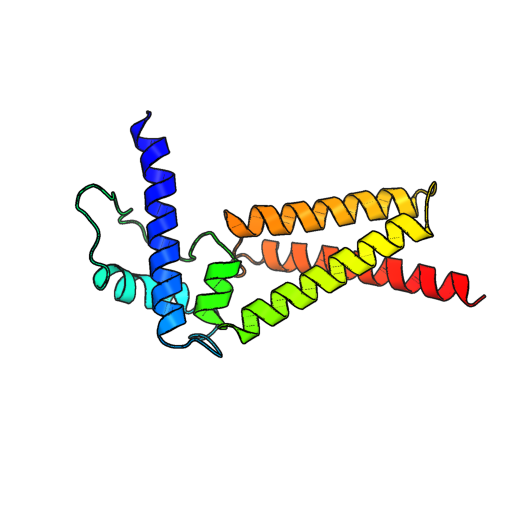n ångströms, when the prediction is superimposed on the true structure at residue i. Low PAE within a block of residues means that block is internally rigid and well-predicted; high PAE between two blocks means their relative placement is uncertain even if each block individually is confident.